Protein AF-A0AA91GS85-F1 (afdb_monomer_lite)

Structure (mmCIF, N/CA/C/O backbone):
data_AF-A0AA91GS85-F1
#
_entry.id   AF-A0AA91GS85-F1
#
loop_
_atom_site.group_PDB
_atom_site.id
_atom_site.type_symbol
_atom_site.label_atom_id
_atom_site.label_alt_id
_atom_site.label_comp_id
_atom_site.label_asym_id
_atom_site.label_entity_id
_atom_site.label_seq_id
_atom_site.pdbx_PDB_ins_code
_atom_site.Cartn_x
_atom_site.Cartn_y
_atom_site.Cartn_z
_atom_site.occupancy
_atom_site.B_iso_or_equiv
_atom_site.auth_seq_id
_atom_site.auth_comp_id
_atom_site.auth_asym_id
_atom_site.auth_atom_id
_atom_site.pdbx_PDB_model_num
ATOM 1 N N . MET A 1 1 ? -12.327 2.433 1.197 1.00 67.25 1 MET A N 1
ATOM 2 C CA . MET A 1 1 ? -11.517 2.406 -0.041 1.00 67.25 1 MET A CA 1
ATOM 3 C C . MET A 1 1 ? -10.884 1.030 -0.136 1.00 67.25 1 MET A C 1
ATOM 5 O O . MET A 1 1 ? -10.431 0.549 0.893 1.00 67.25 1 MET A O 1
ATOM 9 N N . SER A 1 2 ? -10.893 0.393 -1.308 1.00 76.19 2 SER A N 1
ATOM 10 C CA . SER A 1 2 ? -10.349 -0.960 -1.502 1.00 76.19 2 SER A CA 1
ATOM 11 C C . SER A 1 2 ? -9.253 -0.909 -2.559 1.00 76.19 2 SER A C 1
ATOM 13 O O . SER A 1 2 ? -9.485 -0.379 -3.643 1.00 76.19 2 SER A O 1
ATOM 15 N N . LEU A 1 3 ? -8.070 -1.428 -2.234 1.00 78.25 3 LEU A N 1
ATOM 16 C CA . LEU A 1 3 ? -6.947 -1.536 -3.162 1.00 78.25 3 LEU A CA 1
ATOM 17 C C . LEU A 1 3 ? -6.906 -2.961 -3.713 1.00 78.25 3 LEU A C 1
ATOM 19 O O . LEU A 1 3 ? -6.929 -3.920 -2.943 1.00 78.25 3 LEU A O 1
ATOM 23 N N . TYR A 1 4 ? -6.872 -3.093 -5.035 1.00 78.06 4 TYR A N 1
ATOM 24 C CA . TYR A 1 4 ? -6.824 -4.378 -5.721 1.00 78.06 4 TYR A CA 1
ATOM 25 C C . TYR A 1 4 ? -5.697 -4.345 -6.743 1.00 78.06 4 TYR A C 1
ATOM 27 O O . TYR A 1 4 ? -5.626 -3.414 -7.541 1.00 78.06 4 TYR A O 1
ATOM 35 N N . PHE A 1 5 ? -4.834 -5.355 -6.697 1.00 7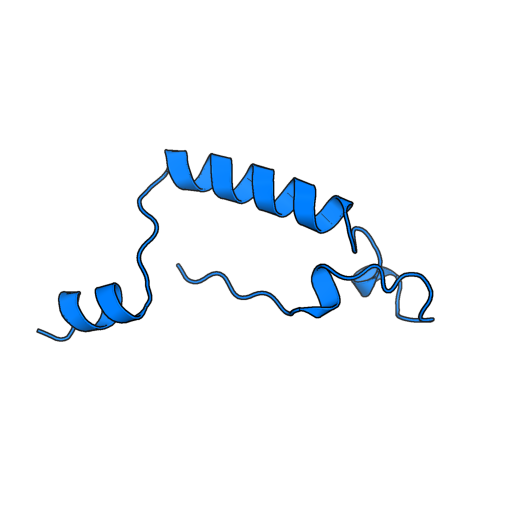5.88 5 PHE A N 1
ATOM 36 C CA . PHE A 1 5 ? -3.668 -5.458 -7.563 1.00 75.88 5 PHE A CA 1
ATOM 37 C C . PHE A 1 5 ? -3.595 -6.852 -8.162 1.00 75.88 5 PHE A C 1
ATOM 39 O O . PHE A 1 5 ? -3.874 -7.854 -7.491 1.00 75.88 5 PHE A O 1
ATOM 46 N N . HIS A 1 6 ? -3.184 -6.919 -9.418 1.00 76.62 6 HIS A N 1
ATOM 47 C CA . HIS A 1 6 ? -2.949 -8.167 -10.105 1.00 76.62 6 HIS A CA 1
ATOM 48 C C . HIS A 1 6 ? -1.492 -8.626 -9.925 1.00 76.62 6 HIS A C 1
ATOM 50 O O . HIS A 1 6 ? -0.568 -7.824 -10.050 1.00 76.62 6 HIS A O 1
ATOM 56 N N . PRO A 1 7 ? -1.232 -9.929 -9.700 1.00 69.06 7 PRO A N 1
ATOM 57 C CA . PRO A 1 7 ? 0.122 -10.430 -9.438 1.00 69.06 7 PRO A CA 1
ATOM 58 C C . PRO A 1 7 ? 1.148 -10.123 -10.541 1.00 69.06 7 PRO A C 1
ATOM 60 O O . PRO A 1 7 ? 2.338 -9.978 -10.263 1.00 69.06 7 PRO A O 1
ATOM 63 N N . TRP A 1 8 ? 0.698 -10.014 -11.796 1.00 68.44 8 TRP A N 1
ATOM 64 C CA . TRP A 1 8 ? 1.573 -9.717 -12.933 1.00 68.44 8 TRP A CA 1
ATOM 65 C C . TRP A 1 8 ? 2.073 -8.268 -12.955 1.00 68.44 8 TRP A C 1
ATOM 67 O O . TRP A 1 8 ? 3.065 -8.006 -13.621 1.00 68.44 8 TRP A O 1
ATOM 77 N N . GLU A 1 9 ? 1.440 -7.345 -12.222 1.00 67.75 9 GLU A N 1
ATOM 78 C CA . GLU A 1 9 ? 1.869 -5.938 -12.139 1.00 67.75 9 GLU A CA 1
ATOM 79 C C . GLU A 1 9 ? 3.191 -5.785 -11.369 1.00 67.75 9 GLU A C 1
ATOM 81 O O . GLU A 1 9 ? 3.968 -4.866 -11.622 1.00 67.75 9 GLU A O 1
ATOM 86 N N . PHE A 1 10 ? 3.486 -6.735 -10.479 1.00 67.50 10 PHE A N 1
ATOM 87 C CA . PHE A 1 10 ? 4.717 -6.780 -9.682 1.00 67.50 10 PHE A CA 1
ATOM 88 C C . PHE A 1 10 ? 5.818 -7.634 -10.312 1.00 67.50 10 PHE A C 1
ATOM 90 O O . PHE A 1 10 ? 6.935 -7.694 -9.800 1.00 67.50 10 PHE A O 1
ATOM 97 N N . THR A 1 11 ? 5.507 -8.326 -11.406 1.00 68.69 11 THR A N 1
ATOM 98 C CA . THR A 1 11 ? 6.469 -9.163 -12.120 1.00 68.69 11 THR A CA 1
ATOM 99 C C . THR A 1 11 ? 7.041 -8.363 -13.282 1.00 68.69 11 THR A C 1
ATOM 101 O O . THR A 1 11 ? 6.301 -7.681 -13.985 1.00 68.69 11 THR A O 1
ATOM 104 N N . ASP A 1 12 ? 8.353 -8.447 -13.505 1.00 64.81 12 ASP A N 1
ATOM 105 C CA . ASP A 1 12 ? 8.976 -7.826 -14.673 1.00 64.81 12 ASP A CA 1
ATOM 106 C C . ASP A 1 12 ? 8.538 -8.562 -15.951 1.00 64.81 12 ASP A C 1
ATOM 108 O O . ASP A 1 12 ? 9.083 -9.598 -16.341 1.00 64.81 12 ASP A O 1
ATOM 112 N N . ILE A 1 13 ? 7.489 -8.032 -16.575 1.00 67.56 13 ILE A N 1
ATOM 113 C CA . ILE A 1 13 ? 6.905 -8.552 -17.812 1.00 67.56 13 ILE A CA 1
ATOM 114 C C . ILE A 1 13 ? 7.395 -7.786 -19.044 1.00 67.56 13 ILE A C 1
ATOM 116 O O . ILE A 1 13 ? 6.860 -7.992 -20.132 1.00 67.56 13 ILE A O 1
ATOM 120 N N . THR A 1 14 ? 8.431 -6.947 -18.914 1.00 64.50 14 THR A N 1
ATOM 121 C CA . THR A 1 14 ? 9.016 -6.197 -20.045 1.00 64.50 14 THR A CA 1
ATOM 122 C C . THR A 1 14 ? 9.553 -7.112 -21.151 1.00 64.50 14 THR A C 1
ATOM 124 O O . THR A 1 14 ? 9.605 -6.721 -22.316 1.00 64.50 14 THR A O 1
ATOM 127 N N . SER A 1 15 ? 9.901 -8.357 -20.806 1.00 65.12 15 SER A N 1
ATOM 128 C CA . SER A 1 15 ? 10.318 -9.404 -21.747 1.00 65.12 15 SER A CA 1
ATOM 129 C C . SER A 1 15 ? 9.173 -9.973 -22.597 1.00 65.12 15 SER A C 1
ATOM 131 O O . SER A 1 15 ? 9.414 -10.535 -23.670 1.00 65.12 15 SER A O 1
ATOM 133 N N . PHE A 1 16 ? 7.920 -9.801 -22.171 1.00 66.06 16 PHE A N 1
ATOM 134 C CA . PHE A 1 16 ? 6.747 -10.136 -22.967 1.00 66.06 16 PHE A CA 1
ATOM 135 C C . PHE A 1 16 ? 6.401 -8.930 -23.843 1.00 66.06 16 PHE A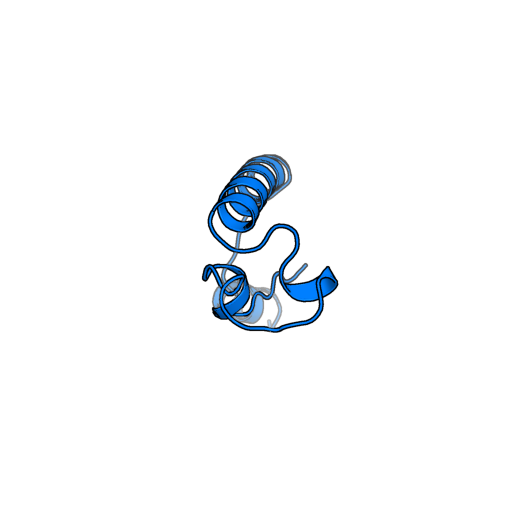 C 1
ATOM 137 O O . PHE A 1 16 ? 6.362 -7.802 -23.363 1.00 66.06 16 PHE A O 1
ATOM 144 N N . ARG A 1 17 ? 6.144 -9.145 -25.144 1.00 60.75 17 ARG A N 1
ATOM 145 C CA . ARG A 1 17 ? 5.725 -8.097 -26.104 1.00 60.75 17 ARG A CA 1
ATOM 146 C C . ARG A 1 17 ? 4.304 -7.593 -25.805 1.00 60.75 17 ARG A C 1
ATOM 148 O O . ARG A 1 17 ? 3.395 -7.736 -26.619 1.00 60.75 17 ARG A O 1
ATOM 155 N N . MET A 1 18 ? 4.107 -7.056 -24.612 1.00 67.31 18 MET A N 1
ATOM 156 C CA . MET A 1 18 ? 2.882 -6.435 -24.144 1.00 67.31 18 MET A CA 1
ATOM 157 C C . MET A 1 18 ? 2.910 -4.941 -24.509 1.00 67.31 18 MET A C 1
ATOM 159 O O . MET A 1 18 ? 3.984 -4.359 -24.678 1.00 67.31 18 MET A O 1
ATOM 163 N N . PRO A 1 19 ? 1.745 -4.298 -24.659 1.00 65.25 19 PRO A N 1
ATOM 164 C CA . PRO A 1 19 ? 1.671 -2.867 -24.917 1.00 65.25 19 PRO A CA 1
ATOM 165 C C . PRO A 1 19 ? 2.398 -2.044 -23.845 1.00 65.25 19 PRO A C 1
ATOM 167 O O . PRO A 1 19 ? 2.237 -2.294 -22.653 1.00 65.25 19 PRO A O 1
ATOM 170 N N . ASN A 1 20 ? 3.129 -1.006 -24.268 1.00 60.50 20 ASN A N 1
ATOM 171 C CA . ASN A 1 20 ? 3.948 -0.168 -23.381 1.00 60.50 20 ASN A CA 1
ATOM 172 C C . ASN A 1 20 ? 3.184 0.444 -22.199 1.00 60.50 20 ASN A C 1
ATOM 174 O O . ASN A 1 20 ? 3.791 0.728 -21.185 1.00 60.50 20 ASN A O 1
ATOM 178 N N . TYR A 1 21 ? 1.871 0.661 -22.286 1.00 61.53 21 TYR A N 1
ATOM 179 C CA . TYR A 1 21 ? 1.096 1.191 -21.156 1.00 61.53 21 TYR A CA 1
ATOM 180 C C . TYR A 1 21 ? 0.864 0.167 -20.029 1.00 61.53 21 TYR A C 1
ATOM 182 O O . TYR A 1 21 ? 0.442 0.560 -18.951 1.00 61.53 21 TYR A O 1
ATOM 190 N N . ILE A 1 22 ? 1.119 -1.122 -20.285 1.00 60.22 22 ILE A N 1
ATOM 191 C CA . ILE A 1 22 ? 1.028 -2.220 -19.307 1.00 60.22 22 ILE A CA 1
ATOM 192 C C . ILE A 1 22 ? 2.411 -2.529 -18.717 1.00 60.22 22 ILE A C 1
ATOM 194 O O . ILE A 1 22 ? 2.518 -2.967 -17.579 1.00 60.22 22 ILE A O 1
ATOM 198 N N . THR A 1 23 ? 3.478 -2.313 -19.493 1.00 59.66 23 THR A N 1
ATOM 199 C CA . THR A 1 23 ? 4.859 -2.618 -19.082 1.00 59.66 23 THR A CA 1
ATOM 200 C C . THR A 1 23 ? 5.613 -1.415 -18.525 1.00 59.66 23 THR A C 1
ATOM 202 O O . THR A 1 23 ? 6.620 -1.592 -17.838 1.00 59.66 23 THR A O 1
ATOM 205 N N . LYS A 1 24 ? 5.159 -0.193 -18.820 1.00 58.91 24 LYS A N 1
ATOM 206 C CA . LYS A 1 24 ? 5.751 1.035 -18.293 1.00 58.91 24 LYS A CA 1
ATOM 207 C C . LYS A 1 24 ? 5.501 1.092 -16.789 1.00 58.91 24 LYS A C 1
ATOM 209 O O . LYS A 1 24 ? 4.360 1.004 -16.350 1.00 58.91 24 LYS A O 1
ATOM 214 N N . ASP A 1 25 ? 6.594 1.189 -16.044 1.00 60.88 25 ASP A N 1
ATOM 215 C CA . ASP A 1 25 ? 6.664 1.170 -14.582 1.00 60.88 25 ASP A CA 1
ATOM 216 C C . ASP A 1 25 ? 6.410 -0.216 -13.945 1.00 60.88 25 ASP A C 1
ATOM 218 O O . ASP A 1 25 ? 6.207 -0.292 -12.741 1.00 60.88 25 ASP A O 1
ATOM 222 N N . SER A 1 26 ? 6.433 -1.321 -14.711 1.00 61.56 26 SER A N 1
ATOM 223 C CA . SER A 1 26 ? 6.252 -2.689 -14.175 1.00 61.56 26 SER A CA 1
ATOM 224 C C . SER A 1 26 ? 7.496 -3.235 -13.448 1.00 61.56 26 SER A C 1
ATOM 226 O O . SER A 1 26 ? 8.628 -2.827 -13.710 1.00 61.56 26 SER A O 1
ATOM 228 N N . GLY A 1 27 ? 7.299 -4.178 -12.519 1.00 69.31 27 GLY A N 1
ATOM 229 C CA . GLY A 1 27 ? 8.388 -4.805 -11.760 1.00 69.31 27 GLY A CA 1
ATOM 230 C C . GLY A 1 27 ? 8.787 -4.021 -10.503 1.00 69.31 27 GLY A C 1
ATOM 231 O O . GLY A 1 27 ? 7.930 -3.646 -9.704 1.00 69.31 27 GLY A O 1
ATOM 232 N N . LYS A 1 28 ? 10.094 -3.804 -10.292 1.00 72.50 28 LYS A N 1
ATOM 233 C 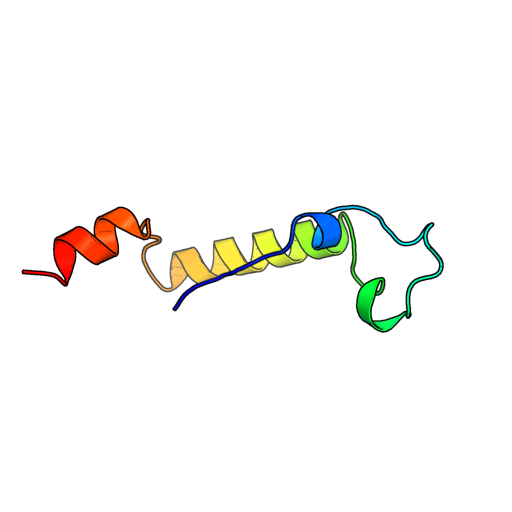CA . LYS A 1 28 ? 10.611 -3.183 -9.056 1.00 72.50 28 LYS A CA 1
ATOM 234 C C . LYS A 1 28 ? 10.134 -1.738 -8.872 1.00 72.50 28 LYS A C 1
ATOM 236 O O . LYS A 1 28 ? 9.841 -1.341 -7.755 1.00 72.50 28 LYS A O 1
ATOM 241 N N . GLU A 1 29 ? 9.986 -0.989 -9.960 1.00 78.06 29 GLU A N 1
ATOM 242 C CA . GLU A 1 29 ? 9.500 0.393 -9.908 1.00 78.06 29 GLU A CA 1
ATOM 243 C C . GLU A 1 29 ? 8.040 0.481 -9.425 1.00 78.06 29 GLU A C 1
ATOM 245 O O . GLU A 1 29 ? 7.720 1.333 -8.597 1.00 78.06 29 GLU A O 1
ATOM 250 N N . MET A 1 30 ? 7.163 -0.439 -9.857 1.00 79.69 30 MET A N 1
ATOM 251 C CA . MET A 1 30 ? 5.793 -0.536 -9.330 1.00 79.69 30 MET A CA 1
ATOM 252 C C . MET A 1 30 ? 5.796 -0.874 -7.837 1.00 79.69 30 MET A C 1
ATOM 254 O O . MET A 1 30 ? 4.984 -0.340 -7.081 1.00 79.69 30 MET A O 1
ATOM 258 N N . LEU A 1 31 ? 6.700 -1.762 -7.412 1.00 80.44 31 LEU A N 1
ATOM 259 C CA . LEU A 1 31 ? 6.817 -2.161 -6.013 1.00 80.44 31 LEU A CA 1
ATOM 260 C C . LEU A 1 31 ? 7.242 -0.980 -5.131 1.00 80.44 31 LEU A C 1
ATOM 262 O O . LEU A 1 31 ? 6.585 -0.724 -4.126 1.00 80.44 31 LEU A O 1
ATOM 266 N N . ASP A 1 32 ? 8.273 -0.239 -5.541 1.00 84.50 32 ASP A N 1
ATOM 267 C CA . ASP A 1 32 ? 8.778 0.924 -4.804 1.00 84.50 32 ASP A CA 1
ATOM 268 C C . ASP A 1 32 ? 7.686 2.012 -4.700 1.00 84.50 32 ASP A C 1
ATOM 270 O O . ASP A 1 32 ? 7.430 2.559 -3.627 1.00 84.50 32 ASP A O 1
ATOM 274 N N . ARG A 1 33 ? 6.939 2.261 -5.787 1.00 85.12 33 ARG A N 1
ATOM 275 C CA . ARG A 1 33 ? 5.804 3.205 -5.784 1.00 85.12 33 ARG A CA 1
ATOM 276 C C . ARG A 1 33 ? 4.651 2.744 -4.898 1.00 85.12 33 ARG A C 1
ATOM 278 O O . ARG A 1 33 ? 4.021 3.572 -4.238 1.00 85.12 33 ARG A O 1
ATOM 285 N N . LEU A 1 34 ? 4.348 1.444 -4.887 1.00 86.69 34 LEU A N 1
ATOM 286 C CA . LEU A 1 34 ? 3.335 0.886 -3.995 1.00 86.69 34 LEU A CA 1
ATOM 287 C C . LEU A 1 34 ? 3.766 1.034 -2.534 1.00 86.69 34 LEU A C 1
ATOM 289 O O . LEU A 1 34 ? 2.942 1.404 -1.702 1.00 86.69 34 LEU A O 1
ATOM 293 N N . GLU A 1 35 ? 5.034 0.781 -2.221 1.00 88.00 35 GLU A N 1
ATOM 294 C CA . GLU A 1 35 ? 5.575 0.951 -0.874 1.00 88.00 35 GLU A CA 1
ATOM 295 C C . GLU A 1 35 ? 5.456 2.406 -0.404 1.00 88.00 35 GLU A C 1
ATOM 297 O O . GLU A 1 35 ? 4.875 2.656 0.656 1.00 88.00 35 GLU A O 1
ATOM 302 N N . GLU A 1 36 ? 5.901 3.372 -1.212 1.00 89.75 36 GLU A N 1
ATOM 303 C CA . GLU A 1 36 ? 5.752 4.801 -0.906 1.00 89.75 36 GLU A CA 1
ATOM 304 C C . GLU A 1 36 ? 4.282 5.187 -0.690 1.00 89.75 36 GLU A C 1
ATOM 306 O O . GLU A 1 36 ? 3.944 5.898 0.264 1.00 89.75 36 GLU A O 1
ATOM 311 N N . TYR A 1 37 ? 3.386 4.672 -1.534 1.00 88.56 37 TYR A N 1
ATOM 312 C CA . TYR A 1 37 ? 1.954 4.923 -1.420 1.00 88.56 37 TYR A CA 1
ATOM 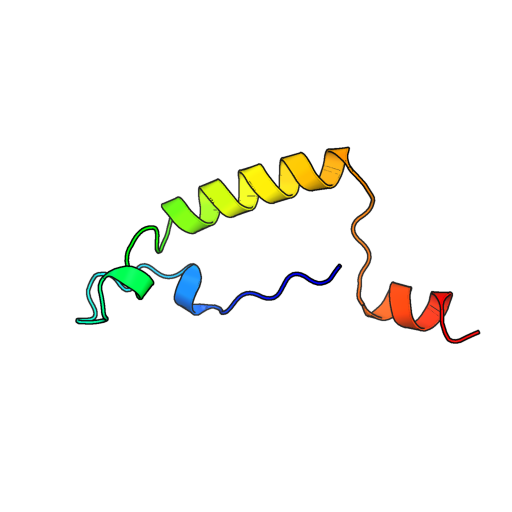313 C C . TYR A 1 37 ? 1.348 4.315 -0.149 1.00 88.56 37 TYR A C 1
ATOM 315 O O . TYR A 1 37 ? 0.549 4.970 0.524 1.00 88.56 37 TYR A O 1
ATOM 323 N N . LEU A 1 38 ? 1.740 3.095 0.226 1.00 88.50 38 LEU A N 1
ATOM 324 C CA . LEU A 1 38 ? 1.281 2.437 1.452 1.00 88.50 38 LEU A CA 1
ATOM 325 C C . LEU A 1 38 ? 1.804 3.143 2.707 1.00 88.50 38 LEU A C 1
ATOM 327 O O . LEU A 1 38 ? 1.046 3.315 3.664 1.00 88.50 38 LEU A O 1
ATOM 331 N N . ILE A 1 39 ? 3.062 3.592 2.702 1.00 90.56 39 ILE A N 1
ATOM 332 C CA . ILE A 1 39 ? 3.641 4.397 3.787 1.00 90.56 39 ILE A CA 1
ATOM 333 C C . ILE A 1 39 ? 2.856 5.699 3.945 1.00 90.56 39 ILE A C 1
ATOM 335 O O . ILE A 1 39 ? 2.474 6.061 5.062 1.00 90.56 39 ILE A O 1
ATOM 339 N N . TRP A 1 40 ? 2.566 6.380 2.834 1.00 91.50 40 TRP A N 1
ATOM 340 C CA . TRP A 1 40 ? 1.754 7.589 2.856 1.00 91.50 40 TRP A CA 1
ATOM 341 C C . TRP A 1 40 ? 0.341 7.306 3.379 1.00 91.50 40 TRP A C 1
ATOM 343 O O . TRP A 1 40 ? -0.108 7.981 4.303 1.00 91.50 40 TRP A O 1
ATOM 353 N N . LEU A 1 41 ? -0.335 6.268 2.884 1.00 89.56 41 LEU A N 1
ATOM 354 C CA . LEU A 1 41 ? -1.677 5.888 3.339 1.00 89.56 41 LEU A CA 1
ATOM 355 C C . LEU A 1 41 ? -1.727 5.539 4.827 1.00 89.56 41 LEU A C 1
ATOM 357 O O . LEU A 1 41 ? -2.689 5.908 5.499 1.00 89.56 41 LEU A O 1
ATOM 361 N N . LYS A 1 42 ? -0.680 4.908 5.366 1.00 87.50 42 LYS A N 1
ATOM 362 C CA . LYS A 1 42 ? -0.570 4.613 6.802 1.00 87.50 42 LYS A CA 1
ATOM 363 C C . LYS A 1 42 ? -0.606 5.876 7.663 1.00 87.50 42 LYS A C 1
ATOM 365 O O . LYS A 1 42 ? -1.059 5.832 8.800 1.00 87.50 42 LYS A O 1
ATOM 370 N N . SER A 1 43 ? -0.134 7.004 7.131 1.00 89.88 43 SER A N 1
ATOM 371 C CA . SER A 1 43 ? -0.239 8.297 7.817 1.00 89.88 43 SER A CA 1
ATOM 372 C C . SER A 1 43 ? -1.651 8.892 7.771 1.00 89.88 43 SER A C 1
ATOM 374 O O . SER A 1 43 ? -1.967 9.763 8.575 1.00 89.88 43 SER A O 1
ATOM 376 N N . GLN A 1 44 ? -2.491 8.443 6.834 1.00 89.50 44 GLN A N 1
ATOM 377 C CA . GLN A 1 44 ? -3.832 8.980 6.598 1.00 89.50 44 GLN A CA 1
ATOM 378 C C . GLN A 1 44 ? -4.941 8.151 7.262 1.00 89.50 44 GLN A C 1
ATOM 380 O O . GLN A 1 44 ? -6.057 8.647 7.408 1.00 89.50 44 GLN A O 1
ATOM 385 N N . GLY A 1 45 ? -4.670 6.907 7.668 1.00 87.38 45 GLY A N 1
ATOM 386 C CA . GLY A 1 45 ? -5.664 6.060 8.321 1.00 87.38 45 GLY A CA 1
ATOM 387 C C . GLY A 1 45 ? -5.176 4.650 8.638 1.00 87.38 45 GLY A C 1
ATOM 388 O O . GLY A 1 45 ? -4.006 4.313 8.464 1.00 87.38 45 GLY A O 1
ATOM 389 N N . GLU A 1 46 ? -6.103 3.821 9.113 1.00 85.25 46 GLU A N 1
ATOM 390 C CA . GLU A 1 46 ? -5.838 2.432 9.484 1.00 85.25 46 GLU A CA 1
ATOM 391 C C . GLU A 1 46 ? -6.137 1.472 8.331 1.00 85.25 46 GLU A C 1
ATOM 393 O O . GLU A 1 46 ? -7.125 1.611 7.605 1.00 85.25 46 GLU A O 1
ATOM 398 N N . PHE A 1 47 ? -5.274 0.469 8.179 1.00 88.06 47 PHE A N 1
ATOM 399 C CA . PHE A 1 47 ? -5.518 -0.649 7.279 1.00 88.06 47 PHE A CA 1
ATOM 400 C C . PHE A 1 47 ? -6.294 -1.721 8.029 1.00 88.06 47 PHE A C 1
ATOM 402 O O . PHE A 1 47 ? -5.804 -2.248 9.024 1.00 88.06 47 PHE A O 1
ATOM 409 N N . ILE A 1 48 ? -7.473 -2.054 7.514 1.00 86.94 48 ILE A N 1
ATOM 410 C CA . ILE A 1 48 ? -8.303 -3.142 8.025 1.00 86.94 48 ILE A CA 1
ATOM 411 C C . ILE A 1 48 ? -8.432 -4.231 6.968 1.00 86.94 48 ILE A C 1
ATOM 413 O O . ILE A 1 48 ? -8.479 -3.956 5.762 1.00 86.94 48 ILE A O 1
ATOM 417 N N . CYS A 1 49 ? -8.504 -5.476 7.418 1.00 85.19 49 CYS A N 1
ATOM 418 C CA . CYS A 1 49 ? -8.865 -6.586 6.560 1.00 85.19 49 CYS A CA 1
ATOM 419 C C . CYS A 1 49 ? -10.344 -6.479 6.166 1.00 85.19 49 CYS A C 1
ATOM 421 O O . CYS A 1 49 ? -11.184 -5.974 6.913 1.00 85.19 49 CYS A O 1
ATOM 423 N N . PHE A 1 50 ? -10.696 -7.020 4.999 1.00 82.81 50 PHE A N 1
ATOM 424 C CA . PHE A 1 50 ? -12.093 -7.081 4.572 1.00 82.81 50 PHE A CA 1
ATOM 425 C C . PHE A 1 50 ? -12.978 -7.861 5.563 1.00 82.81 50 PHE A C 1
ATOM 427 O O . PHE A 1 50 ? -14.140 -7.513 5.739 1.00 82.81 50 PHE A O 1
ATOM 434 N N . SER A 1 51 ? -12.429 -8.870 6.251 1.00 84.69 51 SER A N 1
ATOM 435 C CA . SER A 1 51 ? -13.148 -9.595 7.308 1.00 84.69 51 SER A CA 1
ATOM 436 C C . SER A 1 51 ? -13.527 -8.689 8.482 1.00 84.69 51 SER A C 1
ATOM 438 O O . SER A 1 51 ? -14.659 -8.737 8.949 1.00 84.69 51 SER A O 1
ATOM 440 N N . GLU A 1 52 ? -12.613 -7.818 8.914 1.00 84.38 52 GLU A N 1
ATOM 441 C CA . GLU A 1 52 ? -12.851 -6.866 10.007 1.00 84.38 52 GLU A CA 1
ATOM 442 C C . GLU A 1 52 ? -13.881 -5.805 9.601 1.00 84.38 52 GLU A C 1
ATOM 444 O O . GLU A 1 52 ? -14.707 -5.379 10.410 1.00 84.38 52 GLU A O 1
ATOM 449 N N . PHE A 1 53 ? -13.875 -5.409 8.324 1.00 85.25 53 PHE A N 1
ATOM 450 C CA . PHE A 1 53 ? -14.905 -4.544 7.760 1.00 85.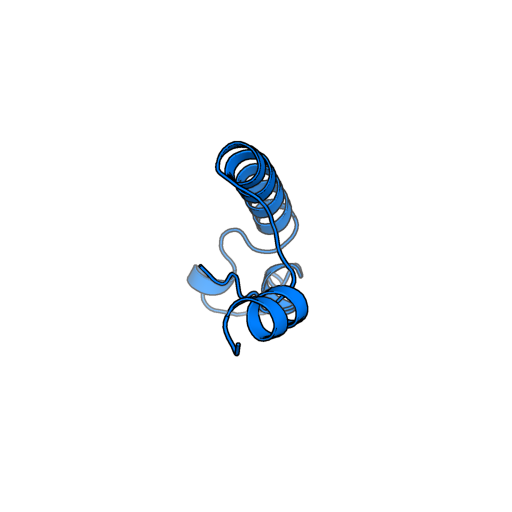25 53 PHE A CA 1
ATOM 451 C C . PHE A 1 53 ? -16.294 -5.213 7.773 1.00 85.25 53 PHE A C 1
ATOM 453 O O . PHE 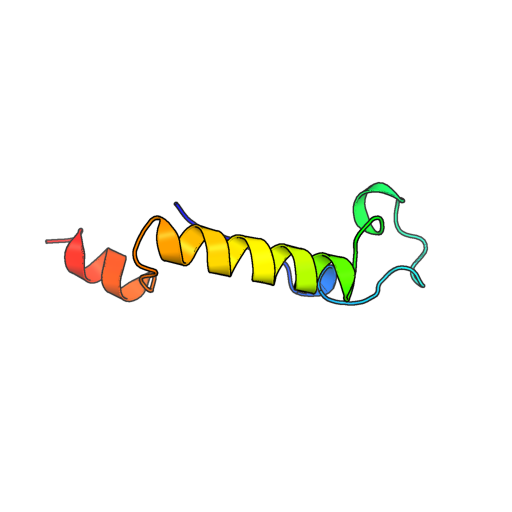A 1 53 ? -17.250 -4.590 8.234 1.00 85.25 53 PHE A O 1
ATOM 460 N N . ASP A 1 54 ? -16.424 -6.469 7.320 1.00 84.50 54 ASP A N 1
ATOM 461 C CA . ASP A 1 54 ? -17.714 -7.188 7.330 1.00 84.50 54 ASP A CA 1
ATOM 462 C C . ASP A 1 54 ? -18.263 -7.330 8.758 1.00 84.50 54 ASP A C 1
ATOM 464 O O . ASP A 1 54 ? -19.424 -7.017 9.008 1.00 84.50 54 ASP A O 1
ATOM 468 N N . GLU A 1 55 ? -17.421 -7.702 9.724 1.00 85.12 55 GLU A N 1
ATOM 469 C CA . GLU A 1 55 ? -17.831 -7.845 11.128 1.00 85.12 55 GLU A CA 1
ATOM 470 C C . GLU A 1 55 ? -18.280 -6.522 11.767 1.00 85.12 55 GLU A C 1
ATOM 472 O O . GLU A 1 55 ? -19.233 -6.498 12.552 1.00 85.12 55 GLU A O 1
ATOM 477 N N . THR A 1 56 ? -17.615 -5.415 11.426 1.00 83.12 56 THR A N 1
ATOM 478 C CA . THR A 1 56 ? -17.896 -4.096 12.013 1.00 83.12 56 THR A CA 1
ATOM 479 C C . THR A 1 56 ? -19.171 -3.466 11.450 1.00 83.12 56 THR A C 1
ATOM 481 O O . THR A 1 56 ? -19.922 -2.840 12.197 1.00 83.12 56 THR A O 1
ATOM 484 N N . PHE A 1 57 ? -19.433 -3.619 10.149 1.00 76.62 57 PHE A N 1
ATOM 485 C CA . PHE A 1 57 ? -20.505 -2.893 9.452 1.00 76.62 57 PHE A CA 1
ATOM 486 C C . PHE A 1 57 ? -21.756 -3.728 9.152 1.00 76.62 57 PHE A C 1
ATOM 488 O O . PHE A 1 57 ? -22.770 -3.163 8.744 1.00 76.62 57 PHE A O 1
ATOM 495 N N . ARG A 1 58 ? -21.725 -5.052 9.354 1.00 66.31 58 ARG A N 1
ATOM 496 C CA . ARG A 1 58 ? -22.881 -5.943 9.143 1.00 66.31 58 ARG A CA 1
ATOM 497 C C . ARG A 1 58 ? -23.731 -6.171 10.406 1.00 66.31 58 ARG A C 1
ATOM 499 O O . ARG A 1 58 ? -24.586 -7.057 10.405 1.00 66.31 58 ARG A O 1
ATOM 506 N N . ARG A 1 59 ? -23.498 -5.396 11.472 1.00 52.03 59 ARG A N 1
ATOM 507 C CA . ARG A 1 59 ? -24.335 -5.360 12.685 1.00 52.03 59 ARG A CA 1
ATOM 508 C C . ARG A 1 59 ? -25.523 -4.415 12.558 1.00 52.03 59 ARG A C 1
ATOM 510 O O . ARG A 1 59 ? -25.345 -3.316 11.996 1.00 52.03 59 ARG A O 1
#

Secondary structure (DSSP, 8-state):
------GGGGS--TTS---HHHHTT-THHHHHHHHHHHHHHHHH-----HHHHHHHH--

Radius of gyration: 15.47 Å; chains: 1; bounding box: 35×19×39 Å

Sequence (59 aa):
MSLYFHPWEFTDITSFRMPNYITKDSGKEMLDRLEEYLIWLKSQGEFICFSEFDETFRR

Foldseek 3Di:
DDDDDDPQQQPQCVVPPDDCVSNPCGHPSSVVVVVVVVVVVVVVDDDDDVVVVCVVPVD

pLDDT: mean 76.03, std 10.83, range [52.03, 91.5]